Protein AF-A0A7K2ZSN8-F1 (afdb_monomer_lite)

pLDDT: mean 77.78, std 19.05, range [34.5, 98.31]

Foldseek 3Di:
DDPPDPPPDDDPVVVCCVVPNDPVVVVVVVVVVVVVVCCVVPDCVVVVVVVVVVVVVVVVVPVPDDDDDDDDDDDDD

Secondary structure (DSSP, 8-state):
---------S-HHHHHHHHH--HHHHHHHHHHHHHHH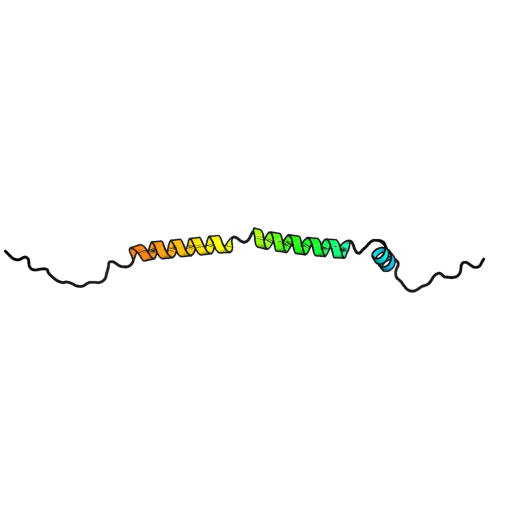HHHHT--HHHHHHHHHHHHHHHHHTSSS--------PPP-

Sequence (77 aa):
MSTSAISTSTPIYDLLVQERGDALAEARTAAHRTHDEARQVLDWSSVRIAAAQREERAFSAFGRSGDDDGRVRALPM

Structure (mmCIF, N/CA/C/O backbone):
data_AF-A0A7K2ZSN8-F1
#
_entry.id   AF-A0A7K2ZSN8-F1
#
loop_
_atom_site.group_PDB
_atom_site.id
_atom_site.type_symbol
_atom_site.label_atom_id
_atom_site.label_alt_id
_atom_site.label_comp_id
_atom_site.label_asym_id
_atom_site.label_entity_id
_atom_site.label_seq_id
_atom_site.pdbx_PDB_ins_code
_atom_site.Cartn_x
_atom_site.Cartn_y
_atom_site.Cartn_z
_atom_site.occupancy
_atom_site.B_iso_or_equiv
_atom_site.auth_seq_id
_atom_site.auth_comp_id
_atom_site.auth_asym_id
_atom_site.auth_atom_id
_atom_site.pdbx_PDB_model_num
ATOM 1 N N . MET A 1 1 ? -32.631 4.994 41.915 1.00 34.50 1 MET A N 1
ATOM 2 C CA . MET A 1 1 ? -32.095 5.258 40.564 1.00 34.50 1 MET A CA 1
ATOM 3 C C . MET A 1 1 ? -31.852 3.909 39.920 1.00 34.50 1 MET A C 1
ATOM 5 O O . MET A 1 1 ? -30.981 3.187 40.382 1.00 34.50 1 MET A O 1
ATOM 9 N N . SER A 1 2 ? -32.700 3.518 38.970 1.00 40.19 2 SER A N 1
ATOM 10 C CA . SER A 1 2 ? -32.613 2.210 38.317 1.00 40.19 2 SER A CA 1
ATOM 11 C C . SER A 1 2 ? -31.623 2.296 37.163 1.00 40.19 2 SER A C 1
ATOM 13 O O . SER A 1 2 ? -31.936 2.854 36.115 1.00 40.19 2 SER A O 1
ATOM 15 N N . THR A 1 3 ? -30.416 1.774 37.364 1.00 54.00 3 THR A N 1
ATOM 16 C CA . THR A 1 3 ? -29.409 1.606 36.311 1.00 54.00 3 THR A CA 1
ATOM 17 C C . THR A 1 3 ? -29.805 0.404 35.453 1.00 54.00 3 THR A C 1
ATOM 19 O O . THR A 1 3 ? -29.239 -0.679 35.559 1.00 54.00 3 THR A O 1
ATOM 22 N N . SER A 1 4 ? -30.852 0.559 34.647 1.00 55.66 4 SER A N 1
ATOM 23 C CA . SER A 1 4 ? -31.339 -0.484 33.744 1.00 55.66 4 SER A CA 1
ATOM 24 C C . SER A 1 4 ? -31.352 0.051 32.322 1.00 55.66 4 SER A C 1
ATOM 26 O O . SER A 1 4 ? -32.376 0.506 31.829 1.00 55.66 4 SER A O 1
ATOM 28 N N . ALA A 1 5 ? -30.188 0.005 31.680 1.00 55.62 5 ALA A N 1
ATOM 29 C CA . ALA A 1 5 ? -30.064 0.063 30.228 1.00 55.62 5 ALA A CA 1
ATOM 30 C C . ALA A 1 5 ? -28.726 -0.559 29.806 1.00 55.62 5 ALA A C 1
ATOM 32 O O . ALA A 1 5 ? -27.889 0.091 29.186 1.00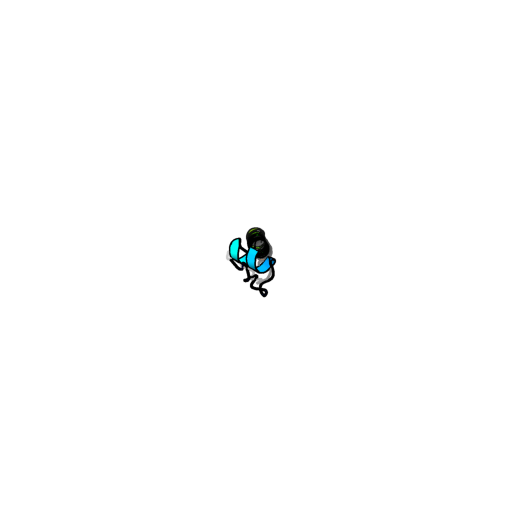 55.62 5 ALA A O 1
ATOM 33 N N . ILE A 1 6 ? -28.497 -1.832 30.145 1.00 57.59 6 ILE A N 1
ATOM 34 C CA . IL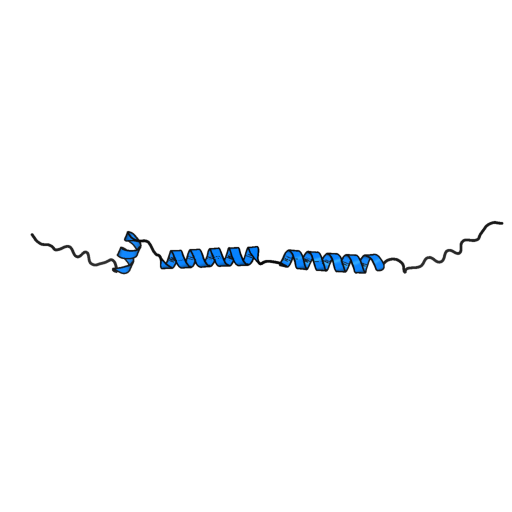E A 1 6 ? -27.520 -2.621 29.388 1.00 57.59 6 ILE A CA 1
ATOM 35 C C . ILE A 1 6 ? -28.221 -2.949 28.069 1.00 57.59 6 ILE A C 1
ATOM 37 O O . ILE A 1 6 ? -28.908 -3.961 27.940 1.00 57.59 6 ILE A O 1
ATOM 41 N N . SER A 1 7 ? -28.139 -2.003 27.130 1.00 56.44 7 SER A N 1
ATOM 42 C CA . SER A 1 7 ? -28.571 -2.179 25.747 1.00 56.44 7 SER A CA 1
ATOM 43 C C . SER A 1 7 ? -27.778 -3.344 25.167 1.00 56.44 7 SER A C 1
ATOM 45 O O . SER A 1 7 ? -26.598 -3.237 24.844 1.00 56.44 7 SER A O 1
ATOM 47 N N . THR A 1 8 ? -28.417 -4.504 25.154 1.00 63.34 8 THR A N 1
ATOM 48 C CA . THR A 1 8 ? -27.830 -5.766 24.729 1.00 63.34 8 THR A CA 1
ATOM 49 C C . THR A 1 8 ? -28.071 -5.879 23.229 1.00 63.34 8 THR A C 1
ATOM 51 O O . THR A 1 8 ? -29.167 -6.255 22.829 1.00 63.34 8 THR A O 1
ATOM 54 N N . SER A 1 9 ? -27.101 -5.511 22.387 1.00 67.25 9 SER A N 1
ATOM 55 C CA . SER A 1 9 ? -27.098 -5.980 20.986 1.00 67.25 9 SER A CA 1
ATOM 56 C C . SER A 1 9 ? -25.759 -5.857 20.261 1.00 67.25 9 SER A C 1
ATOM 58 O O . SER A 1 9 ? -25.517 -6.651 19.359 1.00 67.25 9 SER A O 1
ATOM 60 N N . THR A 1 10 ? -24.873 -4.938 20.656 1.00 64.00 10 THR A N 1
ATOM 61 C CA . THR A 1 10 ? -23.585 -4.754 19.971 1.00 64.00 10 THR A CA 1
ATOM 62 C C . THR A 1 10 ? -22.477 -5.532 20.689 1.00 64.00 10 THR A C 1
ATOM 64 O O . THR A 1 10 ? -22.214 -5.252 21.864 1.00 64.00 10 THR A O 1
ATOM 67 N N . PRO A 1 11 ? -21.827 -6.515 20.036 1.00 84.38 11 PRO A N 1
ATOM 68 C CA . PRO A 1 11 ? -20.631 -7.169 20.557 1.00 84.38 11 PRO A CA 1
ATOM 69 C C . PRO A 1 11 ? -19.586 -6.151 21.026 1.00 84.38 11 PRO A C 1
ATOM 71 O O . PRO A 1 11 ? -19.364 -5.130 20.380 1.00 84.38 11 PRO A O 1
ATOM 74 N N . ILE A 1 12 ? -18.893 -6.446 22.130 1.00 84.81 12 ILE A N 1
ATOM 75 C CA . ILE A 1 12 ? -17.892 -5.533 22.713 1.00 84.81 12 ILE A CA 1
ATOM 76 C C . ILE A 1 12 ? -16.798 -5.123 21.712 1.00 84.81 12 ILE A C 1
ATOM 78 O O . ILE A 1 12 ? -16.315 -3.996 21.758 1.00 84.81 12 ILE A O 1
ATOM 82 N N . TYR A 1 13 ? -16.444 -6.008 20.775 1.00 81.62 13 TYR A N 1
ATOM 83 C CA . TYR A 1 13 ? -15.482 -5.714 19.713 1.00 81.62 13 TYR A CA 1
ATOM 84 C C . TYR A 1 13 ? -15.970 -4.625 18.754 1.00 81.62 13 TYR A C 1
ATOM 86 O O . TYR A 1 13 ? -15.186 -3.749 18.405 1.00 81.62 13 TYR A O 1
ATOM 94 N N . ASP A 1 14 ? -17.251 -4.626 18.390 1.00 86.88 14 ASP A N 1
ATOM 95 C CA . ASP A 1 14 ? -17.817 -3.624 17.483 1.00 86.88 14 ASP A CA 1
ATOM 96 C C . ASP A 1 14 ? -17.846 -2.239 18.143 1.00 86.88 14 ASP A C 1
ATOM 98 O O . ASP A 1 14 ? -17.568 -1.237 17.487 1.00 86.88 14 ASP A O 1
ATOM 102 N N . LEU A 1 15 ? -18.099 -2.175 19.457 1.00 88.94 15 LEU A N 1
ATOM 103 C CA . LEU A 1 15 ? -17.993 -0.929 20.226 1.00 88.94 15 LEU A CA 1
ATOM 104 C C . LEU A 1 15 ? -16.551 -0.410 20.260 1.00 88.94 15 LEU A C 1
ATOM 106 O O . LEU A 1 15 ? -16.311 0.769 20.021 1.00 88.94 15 LEU A O 1
ATOM 110 N N . LEU A 1 16 ? -15.578 -1.290 20.503 1.00 88.12 16 LEU A N 1
ATOM 111 C CA . LEU A 1 16 ? -14.166 -0.904 20.518 1.00 88.12 16 LEU A CA 1
ATOM 112 C C . LEU A 1 16 ? -13.688 -0.417 19.147 1.00 88.12 16 LEU A C 1
ATOM 114 O O . LEU A 1 16 ? -12.944 0.559 19.083 1.00 88.12 16 LEU A O 1
ATOM 118 N N . VAL A 1 17 ? -14.137 -1.052 18.064 1.00 91.00 17 VAL A N 1
ATOM 119 C CA . VAL A 1 17 ? -13.863 -0.602 16.693 1.00 91.00 17 VAL A CA 1
ATOM 120 C C . VAL A 1 17 ? -14.512 0.756 16.417 1.00 91.00 17 VAL A C 1
ATOM 122 O O . VAL A 1 17 ? -13.874 1.617 15.819 1.00 91.00 17 VAL A O 1
ATOM 125 N N . GLN A 1 18 ? -15.742 0.993 16.880 1.00 87.38 18 GLN A N 1
ATOM 126 C CA . GLN A 1 18 ? -16.401 2.297 16.736 1.00 87.38 18 GLN A CA 1
ATOM 127 C C . GLN A 1 18 ? -15.683 3.410 17.511 1.00 87.38 18 GLN A C 1
ATOM 129 O O . GLN A 1 18 ? -15.569 4.525 17.007 1.00 87.38 18 GLN A O 1
ATOM 134 N N . GLU A 1 19 ? -15.192 3.124 18.718 1.00 89.62 19 GLU A N 1
ATOM 135 C CA . GLU A 1 19 ? -14.518 4.115 19.563 1.00 89.62 19 GLU A CA 1
ATOM 136 C C . GLU A 1 19 ? -13.062 4.376 19.158 1.00 89.62 19 GLU A C 1
ATOM 138 O O . GLU A 1 19 ? -12.573 5.496 19.306 1.00 89.62 19 GLU A O 1
ATOM 143 N N . ARG A 1 20 ? -12.341 3.340 18.708 1.00 88.62 20 ARG A N 1
ATOM 144 C CA . ARG A 1 20 ? -10.874 3.374 18.546 1.00 88.62 20 ARG A CA 1
ATOM 145 C C . ARG A 1 20 ? -10.388 3.100 17.127 1.00 88.62 20 ARG A C 1
ATOM 147 O O . ARG A 1 20 ? -9.198 3.266 16.876 1.00 88.62 20 ARG A O 1
ATOM 154 N N . GLY A 1 21 ? -11.280 2.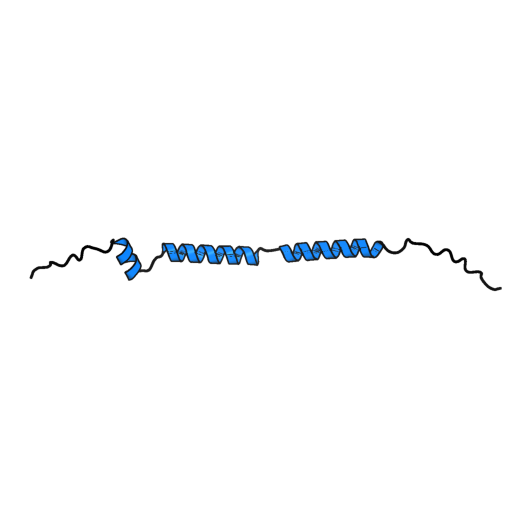705 16.226 1.00 88.56 21 GLY A N 1
ATOM 155 C CA . GLY A 1 21 ? -10.938 2.262 14.878 1.00 88.56 21 GLY A CA 1
ATOM 156 C C . GLY A 1 21 ? -10.574 0.777 14.805 1.00 88.56 21 GLY A C 1
ATOM 157 O O . GLY A 1 21 ? -10.243 0.129 15.803 1.00 88.56 21 GLY A O 1
ATOM 158 N N . ASP A 1 22 ? -10.642 0.224 13.592 1.00 94.12 22 ASP A N 1
ATOM 159 C CA . ASP A 1 22 ? -10.264 -1.162 13.304 1.00 94.12 22 ASP A CA 1
ATOM 160 C C . ASP A 1 22 ? -8.778 -1.242 12.935 1.00 94.12 22 ASP A C 1
ATOM 162 O O . ASP A 1 22 ? -8.387 -1.235 11.764 1.00 94.12 22 ASP A O 1
ATOM 166 N N . ALA A 1 23 ? -7.937 -1.358 13.962 1.00 92.62 23 ALA A N 1
ATOM 167 C CA . ALA A 1 23 ? -6.491 -1.471 13.795 1.00 92.62 23 ALA A CA 1
ATOM 168 C C . ALA A 1 23 ? -6.074 -2.664 12.912 1.00 92.62 23 ALA A C 1
ATOM 170 O O . ALA A 1 23 ? -5.048 -2.599 12.232 1.00 92.62 23 ALA A O 1
ATOM 171 N N . LEU A 1 24 ? -6.850 -3.756 12.893 1.00 90.88 24 LEU A N 1
ATOM 172 C CA . LEU A 1 24 ? -6.534 -4.926 12.073 1.00 90.88 24 LEU A CA 1
ATOM 173 C C . LEU A 1 24 ? -6.816 -4.648 10.592 1.00 90.88 24 LEU A C 1
ATOM 175 O O . LEU A 1 24 ? -5.998 -4.998 9.734 1.00 90.88 24 LEU A O 1
ATOM 179 N N . ALA A 1 25 ? -7.949 -4.018 10.281 1.00 93.94 25 ALA A N 1
ATOM 180 C CA . ALA A 1 25 ? -8.266 -3.593 8.920 1.00 93.94 25 ALA A CA 1
ATOM 181 C C . ALA A 1 25 ? -7.275 -2.538 8.406 1.00 93.94 25 ALA A C 1
ATOM 183 O O . ALA A 1 25 ? -6.825 -2.617 7.257 1.00 93.94 25 ALA A O 1
ATOM 184 N N . GLU A 1 26 ? -6.879 -1.592 9.258 1.00 94.81 26 GLU A N 1
ATOM 185 C CA . GLU A 1 26 ? -5.868 -0.586 8.931 1.00 94.81 26 GLU A CA 1
ATOM 186 C C . GLU A 1 26 ? -4.504 -1.221 8.655 1.00 94.81 26 GLU A C 1
ATOM 188 O O . GLU A 1 26 ? -3.904 -0.956 7.611 1.00 94.81 26 GLU A O 1
ATOM 193 N N . ALA A 1 27 ? -4.045 -2.128 9.523 1.00 96.94 27 ALA A N 1
ATOM 194 C CA . ALA A 1 27 ? -2.788 -2.844 9.331 1.00 96.94 27 ALA A CA 1
ATOM 195 C C . ALA A 1 27 ? -2.793 -3.672 8.039 1.00 96.94 27 ALA A C 1
ATOM 197 O O . ALA A 1 27 ? -1.815 -3.661 7.290 1.00 96.94 27 ALA A O 1
ATOM 198 N N . ARG A 1 28 ? -3.907 -4.350 7.729 1.00 97.56 28 ARG A N 1
ATOM 199 C CA . ARG A 1 28 ? -4.060 -5.094 6.470 1.00 97.56 28 ARG A CA 1
ATOM 200 C C . ARG A 1 28 ? -3.995 -4.159 5.261 1.00 97.56 28 ARG A C 1
ATOM 202 O O . ARG A 1 28 ? -3.326 -4.475 4.280 1.00 97.56 28 ARG A O 1
ATOM 209 N N . THR A 1 29 ? -4.642 -2.999 5.337 1.00 97.62 29 THR A N 1
ATOM 210 C CA . THR A 1 29 ? -4.602 -1.989 4.269 1.00 97.62 29 THR A CA 1
ATOM 211 C C . THR A 1 29 ? -3.187 -1.455 4.059 1.00 97.62 29 THR A C 1
ATOM 213 O O . THR A 1 29 ? -2.727 -1.368 2.921 1.00 97.62 29 THR A O 1
ATOM 216 N N . ALA A 1 30 ? -2.478 -1.137 5.145 1.00 97.69 30 ALA A N 1
ATOM 217 C CA . ALA A 1 30 ? -1.090 -0.692 5.091 1.00 97.69 30 ALA A CA 1
ATOM 218 C C . ALA A 1 30 ? -0.188 -1.765 4.465 1.00 97.69 30 ALA A C 1
ATOM 220 O O . ALA A 1 30 ? 0.565 -1.461 3.545 1.00 97.69 30 ALA A O 1
ATOM 221 N N . ALA A 1 31 ? -0.334 -3.026 4.880 1.00 97.81 31 ALA A N 1
ATOM 222 C CA . ALA A 1 31 ? 0.437 -4.138 4.332 1.00 97.81 31 ALA A CA 1
ATOM 223 C C . ALA A 1 31 ? 0.232 -4.308 2.818 1.00 97.81 31 ALA A C 1
ATOM 225 O O . ALA A 1 31 ? 1.209 -4.483 2.091 1.00 97.81 31 ALA A O 1
ATOM 226 N N . HIS A 1 32 ? -1.010 -4.217 2.329 1.00 98.31 32 HIS A N 1
ATOM 227 C CA . HIS A 1 32 ? -1.285 -4.285 0.891 1.00 98.31 32 HIS A CA 1
ATOM 228 C C . HIS A 1 32 ? -0.634 -3.134 0.124 1.00 98.31 32 HIS A C 1
ATOM 230 O O . HIS A 1 32 ? 0.046 -3.385 -0.867 1.00 98.31 32 HIS A O 1
ATOM 236 N N . ARG A 1 33 ? -0.761 -1.893 0.614 1.00 98.00 33 ARG A N 1
ATOM 237 C CA . ARG A 1 33 ? -0.118 -0.733 -0.025 1.00 98.00 33 ARG A CA 1
ATOM 238 C C . ARG A 1 33 ? 1.394 -0.890 -0.085 1.00 98.00 33 ARG A C 1
ATOM 240 O O . ARG A 1 33 ? 1.974 -0.754 -1.154 1.00 98.00 33 ARG A O 1
ATOM 247 N N . THR A 1 34 ? 2.020 -1.250 1.033 1.00 97.94 34 THR A N 1
ATOM 248 C CA . THR A 1 34 ? 3.469 -1.463 1.085 1.00 97.94 34 THR A CA 1
ATOM 249 C C . THR A 1 34 ? 3.908 -2.577 0.139 1.00 97.94 34 THR A C 1
ATOM 251 O O . THR A 1 34 ? 4.932 -2.447 -0.527 1.00 97.94 34 THR A O 1
ATOM 254 N N . HIS A 1 35 ? 3.144 -3.666 0.050 1.00 98.06 35 HIS A N 1
ATOM 255 C CA . HIS A 1 35 ? 3.447 -4.755 -0.871 1.00 98.06 35 HIS A CA 1
ATOM 256 C C . HIS A 1 35 ? 3.359 -4.310 -2.338 1.00 98.06 35 HIS A C 1
ATOM 258 O O . HIS A 1 35 ? 4.250 -4.623 -3.127 1.00 98.06 35 HIS A O 1
ATOM 264 N N . ASP A 1 36 ? 2.319 -3.562 -2.704 1.00 97.81 36 ASP A N 1
ATOM 265 C CA . ASP A 1 36 ? 2.123 -3.086 -4.074 1.00 97.81 36 ASP A CA 1
ATOM 266 C C . ASP A 1 36 ? 3.182 -2.048 -4.473 1.00 97.81 36 ASP A C 1
ATOM 268 O O . ASP A 1 36 ? 3.759 -2.140 -5.558 1.00 97.81 36 ASP A O 1
ATOM 272 N N . GLU A 1 37 ? 3.521 -1.127 -3.568 1.00 98.00 37 GLU A N 1
ATOM 273 C CA . GLU A 1 37 ? 4.614 -0.166 -3.749 1.00 98.00 37 GLU A CA 1
ATOM 274 C C . GLU A 1 37 ? 5.961 -0.878 -3.914 1.00 98.00 37 GLU A C 1
ATOM 276 O O . GLU A 1 37 ? 6.706 -0.597 -4.855 1.00 98.00 37 GLU A O 1
ATOM 281 N N . ALA A 1 38 ? 6.264 -1.849 -3.046 1.00 97.50 38 ALA A N 1
ATOM 282 C CA . ALA A 1 38 ? 7.491 -2.631 -3.142 1.00 97.50 38 ALA A CA 1
ATOM 283 C C . ALA A 1 38 ? 7.560 -3.398 -4.467 1.00 97.50 38 ALA A C 1
ATOM 285 O O . ALA A 1 38 ? 8.602 -3.406 -5.121 1.00 97.50 38 ALA A O 1
ATOM 286 N N . ARG A 1 39 ? 6.447 -3.999 -4.901 1.00 96.81 39 ARG A N 1
ATOM 287 C CA . ARG A 1 39 ? 6.364 -4.699 -6.185 1.00 96.81 39 ARG A CA 1
ATOM 288 C C . ARG A 1 39 ? 6.623 -3.761 -7.362 1.00 96.81 39 ARG A C 1
ATOM 290 O O . ARG A 1 39 ? 7.289 -4.172 -8.306 1.00 96.81 39 ARG A O 1
ATOM 297 N N . GLN A 1 40 ? 6.112 -2.534 -7.313 1.00 95.25 40 GLN A N 1
ATOM 298 C CA . GLN A 1 40 ? 6.315 -1.547 -8.370 1.00 95.25 40 GLN A CA 1
ATOM 299 C C . GLN A 1 40 ? 7.763 -1.045 -8.413 1.00 95.25 40 GLN A C 1
ATOM 301 O O . GLN A 1 40 ? 8.364 -0.992 -9.483 1.00 95.25 40 GLN A O 1
ATOM 306 N N . VAL A 1 41 ? 8.336 -0.698 -7.258 1.00 95.88 41 VAL A N 1
ATOM 307 C CA . VAL A 1 41 ? 9.709 -0.171 -7.164 1.00 95.88 41 VAL A CA 1
ATOM 308 C C . VAL A 1 41 ? 10.744 -1.232 -7.524 1.00 95.88 41 VAL A C 1
ATOM 310 O O . VAL A 1 41 ? 11.763 -0.926 -8.139 1.00 95.88 41 VAL A O 1
ATOM 313 N N . LEU A 1 42 ? 10.488 -2.486 -7.160 1.00 95.69 42 LEU A N 1
ATOM 314 C CA . LEU A 1 42 ? 11.383 -3.604 -7.442 1.00 95.69 42 LEU A CA 1
ATOM 315 C C . LEU A 1 42 ? 11.102 -4.267 -8.797 1.00 95.69 42 LEU A C 1
ATOM 317 O O . LEU A 1 42 ? 11.642 -5.343 -9.063 1.00 95.69 42 LEU A O 1
ATOM 321 N N . ASP A 1 43 ? 10.291 -3.661 -9.669 1.00 95.38 43 ASP A N 1
ATOM 322 C CA . ASP A 1 43 ? 10.105 -4.176 -11.022 1.00 95.38 43 ASP A CA 1
ATOM 323 C C . ASP A 1 43 ? 11.233 -3.727 -11.967 1.00 95.38 43 ASP A C 1
ATOM 325 O O . ASP A 1 43 ? 11.248 -2.623 -12.509 1.00 95.38 43 ASP A O 1
ATOM 329 N N . TRP A 1 44 ? 12.167 -4.644 -12.222 1.00 94.75 44 TRP A N 1
ATOM 330 C CA . TRP A 1 44 ? 13.277 -4.471 -13.168 1.00 94.75 44 TRP A CA 1
ATOM 331 C C . TRP A 1 44 ? 12.959 -4.997 -14.577 1.00 94.75 44 TRP A C 1
ATOM 333 O O . TRP A 1 44 ? 13.864 -5.165 -15.402 1.00 94.75 44 TRP A O 1
ATOM 343 N N . SER A 1 45 ? 11.696 -5.324 -14.872 1.00 94.12 45 SER A N 1
ATOM 344 C CA . SER A 1 45 ? 11.279 -5.864 -16.171 1.00 94.12 45 SER A CA 1
ATOM 345 C C . SER A 1 45 ? 11.703 -4.968 -17.336 1.00 94.12 45 SER A C 1
ATOM 347 O O . SER A 1 45 ? 12.297 -5.459 -18.295 1.00 94.12 45 SER A O 1
ATOM 349 N N . SER A 1 46 ? 11.491 -3.658 -17.216 1.00 91.88 46 SER A N 1
ATOM 350 C CA . SER A 1 46 ? 11.832 -2.663 -18.237 1.00 91.88 46 SER A CA 1
ATOM 351 C C . SER A 1 46 ? 13.327 -2.654 -18.571 1.00 91.88 46 SER A C 1
ATOM 353 O O . SER A 1 46 ? 13.695 -2.651 -19.746 1.00 91.88 46 SER A O 1
ATOM 355 N N . VAL A 1 47 ? 14.192 -2.739 -17.556 1.00 93.19 47 VAL A N 1
ATOM 356 C CA . VAL A 1 47 ? 15.651 -2.808 -17.726 1.00 93.19 47 VAL A CA 1
ATOM 357 C C . VAL A 1 47 ? 16.048 -4.076 -18.478 1.00 93.19 47 VAL A C 1
ATOM 359 O O . VAL A 1 47 ? 16.848 -4.015 -19.412 1.00 93.19 47 VAL A O 1
ATOM 362 N N . ARG A 1 48 ? 15.459 -5.224 -18.1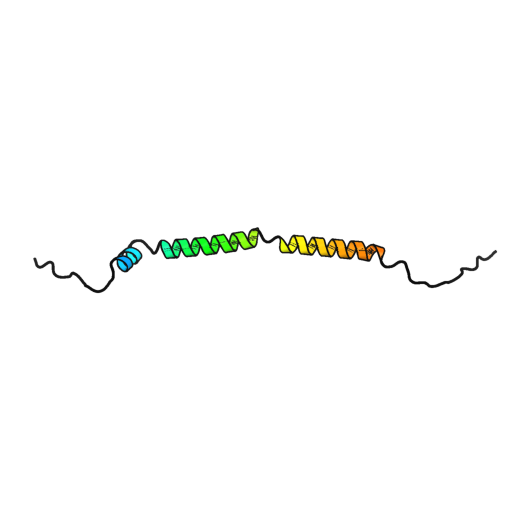21 1.00 91.50 48 ARG A N 1
ATOM 363 C CA . ARG A 1 48 ? 15.726 -6.501 -18.806 1.00 91.50 48 ARG A CA 1
ATOM 364 C C . ARG A 1 48 ? 15.264 -6.482 -20.262 1.00 91.50 48 ARG A C 1
ATOM 366 O O . ARG A 1 48 ? 15.993 -6.950 -21.130 1.00 91.50 48 ARG A O 1
ATOM 373 N N . ILE A 1 49 ? 14.094 -5.904 -20.536 1.00 93.50 49 ILE A N 1
ATOM 374 C CA . ILE A 1 49 ? 13.570 -5.758 -21.901 1.00 93.50 49 ILE A CA 1
ATOM 375 C C . ILE A 1 49 ? 14.491 -4.857 -22.733 1.00 93.50 49 ILE A C 1
ATOM 377 O O . ILE A 1 49 ? 14.857 -5.215 -23.850 1.00 93.50 49 ILE A O 1
ATOM 381 N N . ALA A 1 50 ? 14.917 -3.715 -22.187 1.00 92.62 50 ALA A N 1
ATOM 382 C CA . ALA A 1 50 ? 15.826 -2.804 -22.878 1.00 92.62 50 ALA A CA 1
ATOM 383 C C . ALA A 1 50 ? 17.191 -3.452 -23.176 1.00 92.62 50 ALA A C 1
ATOM 385 O O . ALA A 1 50 ? 17.748 -3.253 -24.258 1.00 92.62 50 ALA A O 1
ATOM 386 N N . ALA A 1 51 ? 17.717 -4.255 -22.245 1.00 91.56 51 ALA A N 1
ATOM 387 C CA . ALA A 1 51 ? 18.953 -5.005 -22.449 1.00 91.56 51 ALA A CA 1
ATOM 388 C C . ALA A 1 51 ? 18.823 -6.029 -23.590 1.00 91.56 51 ALA A C 1
ATOM 390 O O . ALA A 1 51 ? 19.670 -6.043 -24.482 1.00 91.56 51 ALA A O 1
ATOM 391 N N . ALA A 1 52 ? 17.732 -6.803 -23.617 1.00 90.75 52 ALA A N 1
ATOM 392 C CA . ALA A 1 52 ? 17.471 -7.783 -24.673 1.00 90.75 52 ALA A CA 1
ATOM 393 C C . ALA A 1 52 ? 17.350 -7.129 -26.063 1.00 90.75 52 ALA A C 1
ATOM 395 O O . ALA A 1 52 ? 17.959 -7.588 -27.026 1.00 90.75 52 ALA A O 1
ATOM 396 N N . GLN A 1 53 ? 16.645 -5.997 -26.168 1.00 89.31 53 GLN A N 1
ATOM 397 C CA . GLN A 1 53 ? 16.534 -5.250 -27.431 1.00 89.31 53 GLN A CA 1
ATOM 398 C C . GLN A 1 53 ? 17.882 -4.696 -27.913 1.00 89.31 53 GLN A C 1
ATOM 400 O O . GLN A 1 53 ? 18.142 -4.620 -29.116 1.00 89.31 53 GLN A O 1
ATOM 405 N N . ARG A 1 54 ? 18.749 -4.265 -26.986 1.00 84.94 54 ARG A N 1
ATOM 406 C CA . ARG A 1 54 ? 20.099 -3.796 -27.326 1.00 84.94 54 ARG A CA 1
ATOM 407 C C . ARG A 1 54 ? 20.944 -4.930 -27.898 1.00 84.94 54 ARG A C 1
ATOM 409 O O . ARG A 1 54 ? 21.660 -4.709 -28.871 1.00 84.94 54 ARG A O 1
ATOM 416 N N . GLU A 1 55 ? 20.860 -6.109 -27.298 1.00 84.75 55 GLU A N 1
ATOM 417 C CA . GLU A 1 55 ? 21.557 -7.309 -27.749 1.00 84.75 55 GLU A CA 1
ATOM 418 C C . GLU A 1 55 ? 21.084 -7.744 -29.147 1.00 84.75 55 GLU A C 1
ATOM 420 O O . GLU A 1 55 ? 21.902 -7.895 -30.052 1.00 84.75 55 GLU A O 1
ATOM 425 N N . GLU A 1 56 ? 19.773 -7.812 -29.380 1.00 80.88 56 GLU A N 1
ATOM 426 C CA . GLU A 1 56 ? 19.188 -8.141 -30.689 1.00 80.88 56 GLU A CA 1
ATOM 427 C C . GLU A 1 56 ? 19.628 -7.171 -31.802 1.00 80.88 56 GLU A C 1
ATOM 429 O O . GLU A 1 56 ? 19.988 -7.587 -32.909 1.00 80.88 56 GLU A O 1
ATOM 434 N N . ARG A 1 57 ? 19.669 -5.864 -31.506 1.00 78.00 57 ARG A N 1
ATOM 435 C CA . ARG A 1 57 ? 20.193 -4.855 -32.442 1.00 78.00 57 ARG A CA 1
ATOM 436 C C . ARG A 1 57 ? 21.685 -5.019 -32.694 1.00 78.00 57 ARG A C 1
ATOM 438 O O . ARG A 1 57 ? 22.116 -4.814 -33.825 1.00 78.00 57 ARG A O 1
ATOM 445 N N . ALA A 1 58 ? 22.467 -5.369 -31.675 1.00 75.19 58 ALA A N 1
ATOM 446 C CA . ALA A 1 58 ? 23.898 -5.604 -31.829 1.00 75.19 58 ALA A CA 1
ATOM 447 C C . ALA A 1 58 ? 24.166 -6.809 -32.742 1.00 75.19 58 ALA A C 1
ATOM 449 O O . ALA A 1 58 ? 24.995 -6.703 -33.637 1.00 75.19 58 ALA A O 1
ATOM 450 N N . PHE A 1 59 ? 23.418 -7.905 -32.592 1.00 65.50 59 PHE A N 1
ATOM 451 C CA . PHE A 1 59 ? 23.520 -9.061 -33.489 1.00 65.50 59 PHE A CA 1
ATOM 452 C C . PHE A 1 59 ? 23.021 -8.756 -34.911 1.00 65.50 59 PHE A C 1
ATOM 454 O O . PHE A 1 59 ? 23.644 -9.175 -35.885 1.00 65.50 59 PHE A O 1
ATOM 461 N N . SER A 1 60 ? 21.961 -7.954 -35.052 1.00 63.41 60 SER A N 1
ATOM 462 C CA . SER A 1 60 ? 21.440 -7.533 -36.363 1.00 63.41 60 SER A CA 1
ATOM 463 C C . SER A 1 60 ? 22.364 -6.552 -37.098 1.00 63.41 60 SER A C 1
ATOM 465 O O . SER A 1 60 ? 22.432 -6.576 -38.326 1.00 63.41 60 SER A O 1
ATOM 467 N N . ALA A 1 61 ? 23.119 -5.716 -36.374 1.00 58.31 61 ALA A N 1
ATOM 468 C CA . ALA A 1 61 ? 24.076 -4.771 -36.957 1.00 58.31 61 ALA A CA 1
ATOM 469 C C . ALA A 1 61 ? 25.218 -5.464 -37.725 1.00 58.31 61 ALA A C 1
ATOM 471 O O . ALA A 1 61 ? 25.805 -4.857 -38.618 1.00 58.31 61 ALA A O 1
ATOM 472 N N . PHE A 1 62 ? 25.493 -6.739 -37.430 1.00 60.75 62 PHE A N 1
ATOM 473 C CA . PHE A 1 62 ? 26.482 -7.555 -38.140 1.00 60.75 62 PHE A CA 1
ATOM 474 C C . PHE A 1 62 ? 25.866 -8.497 -39.196 1.00 60.75 62 PHE A C 1
ATOM 476 O O . PHE A 1 62 ? 26.600 -9.216 -39.867 1.00 60.75 62 PHE A O 1
ATOM 483 N N . GLY A 1 63 ? 24.537 -8.490 -39.380 1.00 56.41 63 GLY A N 1
ATOM 484 C CA . GLY A 1 63 ? 23.799 -9.484 -40.174 1.00 56.41 63 GLY A CA 1
ATOM 485 C C . GLY A 1 63 ? 23.396 -9.089 -41.601 1.00 56.41 63 GLY A C 1
ATOM 486 O O . GLY A 1 63 ? 22.688 -9.852 -42.249 1.00 56.41 63 GLY A O 1
ATOM 487 N N . ARG A 1 64 ? 23.809 -7.928 -42.131 1.00 53.12 64 ARG A N 1
ATOM 488 C CA . ARG A 1 64 ? 23.480 -7.524 -43.515 1.00 53.12 64 ARG A CA 1
ATOM 489 C C . ARG A 1 64 ? 24.707 -7.039 -44.281 1.00 53.12 64 ARG A C 1
ATOM 491 O O . ARG A 1 64 ? 24.802 -5.881 -44.665 1.00 53.12 64 ARG A O 1
ATOM 498 N N . SER A 1 65 ? 25.652 -7.943 -44.505 1.00 53.00 65 SER A N 1
ATOM 499 C CA . SER A 1 65 ? 26.674 -7.782 -45.544 1.00 53.00 65 SER A CA 1
ATOM 500 C C . SER A 1 65 ? 27.031 -9.150 -46.114 1.00 53.00 65 SER A C 1
ATOM 502 O O . SER A 1 65 ? 28.154 -9.627 -45.987 1.00 53.00 65 SER A O 1
ATOM 504 N N . GLY A 1 66 ? 26.034 -9.817 -46.679 1.00 56.25 66 GLY A N 1
ATOM 505 C CA . GLY A 1 66 ? 26.191 -11.151 -47.233 1.00 56.25 66 GLY A CA 1
ATOM 506 C C . GLY A 1 66 ? 24.979 -11.521 -48.063 1.00 56.25 66 GLY A C 1
ATOM 507 O O . GLY A 1 66 ? 24.283 -12.444 -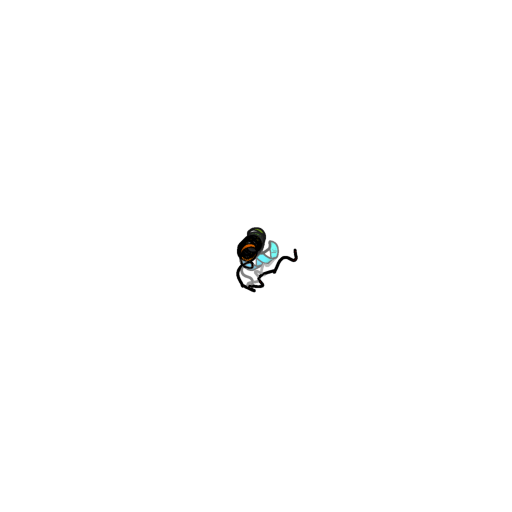47.689 1.00 56.25 66 GLY A O 1
ATOM 508 N N . ASP A 1 67 ? 24.709 -10.744 -49.111 1.00 51.81 67 ASP A N 1
ATOM 509 C CA . ASP A 1 67 ? 24.009 -11.217 -50.309 1.00 51.81 67 ASP A CA 1
ATOM 510 C C . ASP A 1 67 ? 24.468 -10.358 -51.501 1.00 51.81 67 ASP A C 1
ATOM 512 O O . ASP A 1 67 ? 24.127 -9.184 -51.637 1.00 51.81 67 ASP A O 1
ATOM 516 N N . ASP A 1 68 ? 25.410 -10.956 -52.229 1.00 54.94 68 ASP A N 1
ATOM 517 C CA . ASP A 1 68 ? 25.648 -10.946 -53.674 1.00 54.94 68 ASP A CA 1
ATOM 518 C C . ASP A 1 68 ? 24.957 -9.878 -54.552 1.00 54.94 68 ASP A C 1
ATOM 520 O O . ASP A 1 68 ? 23.738 -9.846 -54.693 1.00 54.94 68 ASP A O 1
ATOM 524 N N . ASP A 1 69 ? 25.772 -9.096 -55.269 1.00 44.44 69 ASP A N 1
ATOM 525 C CA . ASP A 1 69 ? 25.552 -8.951 -56.711 1.00 44.44 69 ASP A CA 1
ATOM 526 C C . ASP A 1 69 ? 26.910 -8.772 -57.407 1.00 44.44 69 ASP A C 1
ATOM 528 O O . ASP A 1 69 ? 27.528 -7.698 -57.404 1.00 44.44 69 ASP A O 1
ATOM 532 N N . GLY A 1 70 ? 27.416 -9.882 -57.946 1.00 55.72 70 GLY A N 1
ATOM 533 C CA . GLY A 1 70 ? 28.642 -9.999 -58.727 1.00 55.72 70 GLY A CA 1
ATOM 534 C C . GLY A 1 70 ? 28.674 -9.136 -59.992 1.00 55.72 70 GLY A C 1
ATOM 535 O O . GLY A 1 70 ? 28.647 -9.640 -61.114 1.00 55.72 70 GLY A O 1
ATOM 536 N N . ARG A 1 71 ? 28.853 -7.821 -59.840 1.00 47.56 71 ARG A N 1
ATOM 537 C CA . ARG A 1 71 ? 29.246 -6.927 -60.937 1.00 47.56 71 ARG A CA 1
ATOM 538 C C . ARG A 1 71 ? 30.753 -6.696 -60.933 1.00 47.56 71 ARG A C 1
ATOM 540 O O . ARG A 1 71 ? 31.271 -5.784 -60.292 1.00 47.56 71 ARG A O 1
ATOM 547 N N . VAL A 1 72 ? 31.450 -7.511 -61.725 1.00 53.84 72 VAL A N 1
ATOM 548 C CA . VAL A 1 72 ? 32.803 -7.238 -62.229 1.00 53.84 72 VAL A CA 1
ATOM 549 C C . VAL A 1 72 ? 32.853 -5.831 -62.837 1.00 53.84 72 VAL A C 1
ATOM 551 O O . VAL A 1 72 ? 32.344 -5.581 -63.929 1.00 53.84 72 VAL A O 1
ATOM 554 N N . ARG A 1 73 ? 33.455 -4.880 -62.116 1.00 51.25 73 ARG A N 1
ATOM 555 C CA . ARG A 1 73 ? 33.815 -3.571 -62.669 1.00 51.25 73 ARG A CA 1
ATOM 556 C C . ARG A 1 73 ? 35.006 -3.760 -63.606 1.00 51.25 73 ARG A C 1
ATOM 558 O O . ARG A 1 73 ? 36.128 -3.946 -63.147 1.00 51.25 73 ARG A O 1
ATOM 565 N N . ALA A 1 74 ? 34.758 -3.696 -64.911 1.00 53.69 74 ALA A N 1
ATOM 566 C CA . ALA A 1 74 ? 35.814 -3.476 -65.891 1.00 53.69 74 ALA A CA 1
ATOM 567 C C . ALA A 1 74 ? 36.448 -2.092 -65.649 1.00 53.69 74 ALA A C 1
ATOM 569 O O . ALA A 1 74 ? 35.736 -1.090 -65.554 1.00 53.69 74 ALA A O 1
ATOM 570 N N . LEU A 1 75 ? 37.775 -2.053 -65.513 1.00 48.81 75 LEU A N 1
ATOM 571 C CA . LEU A 1 75 ? 38.568 -0.826 -65.426 1.00 48.81 75 LEU A CA 1
ATOM 572 C C . LEU A 1 75 ? 38.858 -0.316 -66.850 1.00 48.81 75 LEU A C 1
ATOM 574 O O . LEU A 1 75 ? 39.330 -1.110 -67.666 1.00 48.81 75 LEU A O 1
ATOM 578 N N . PRO A 1 76 ? 38.597 0.963 -67.176 1.00 53.72 76 PRO A N 1
ATOM 579 C CA . PRO A 1 76 ? 39.068 1.548 -68.424 1.00 53.72 76 PRO A CA 1
ATOM 580 C C . PRO A 1 76 ? 40.561 1.899 -68.322 1.00 53.72 76 PRO A C 1
ATOM 582 O O . PRO A 1 76 ? 41.014 2.394 -67.288 1.00 53.72 76 PRO A O 1
ATOM 585 N N . MET A 1 77 ? 41.284 1.601 -69.404 1.00 52.34 77 MET A N 1
ATOM 586 C CA . MET A 1 77 ? 42.665 2.021 -69.677 1.00 52.34 77 MET A CA 1
ATOM 587 C C . MET A 1 77 ? 42.764 3.530 -69.890 1.00 52.34 77 MET A C 1
ATOM 589 O O . MET A 1 77 ? 41.820 4.090 -70.495 1.00 52.34 77 MET A O 1
#

Radius of gyration: 36.49 Å; chains: 1; bounding box: 75×16×110 Å